Protein AF-A0A136L557-F1 (afdb_monomer)

Sequence (154 aa):
MPADDSVKQKNAKTNAVEPVSEVEEATEETRGLTAAKGRPTPSRRQLEEEQDAPQGNFLTRFIRGIVEYFQGVRSEVDKVVWPTRPETRRLSTVVIIVLIVAAIILGIISGVFAELFRLGLQNPLVLIVFMFLGAGVLYLIGRFVFGASQESRY

Solvent-accessible surface area (backbone atoms only — not comparable to full-atom values): 9933 Å² total; per-residue (Å²): 136,81,88,83,88,83,85,85,87,75,97,80,82,83,92,81,85,85,86,84,89,87,80,88,82,90,85,83,88,80,96,75,81,89,76,90,79,82,75,77,78,75,49,70,67,53,57,50,54,66,66,67,50,78,88,56,60,71,68,55,54,53,52,49,52,52,52,54,49,52,52,51,52,48,62,52,59,72,67,55,86,75,74,50,79,72,53,51,49,55,55,49,50,53,50,52,52,52,50,53,54,49,50,50,54,52,46,52,52,50,49,53,50,50,53,50,48,55,51,15,73,77,35,57,66,56,41,53,53,51,50,51,51,53,50,49,51,52,48,52,52,48,54,50,60,65,50,67,71,62,71,86,77,120

Radius of gyration: 49.58 Å; Cα contacts (8 Å, |Δi|>4): 12; chains: 1; bounding box: 70×61×141 Å

Mean predicted aligned error: 18.67 Å

Structure (mmCIF, N/CA/C/O backbone):
data_AF-A0A136L557-F1
#
_entry.id   AF-A0A136L557-F1
#
loop_
_atom_site.group_PDB
_atom_site.id
_atom_site.type_symbol
_atom_site.label_atom_id
_atom_site.label_alt_id
_atom_site.label_comp_id
_atom_site.label_asym_id
_atom_site.label_entity_id
_atom_site.label_seq_id
_atom_site.pdbx_PDB_ins_code
_atom_site.Cartn_x
_atom_site.Cartn_y
_atom_site.Cartn_z
_atom_site.occupancy
_atom_site.B_iso_or_equiv
_atom_site.auth_seq_id
_atom_site.auth_comp_id
_atom_site.auth_asym_id
_atom_site.auth_atom_id
_atom_site.pdbx_PDB_model_num
ATOM 1 N N . MET A 1 1 ? 0.235 45.785 111.446 1.00 36.28 1 MET A N 1
ATOM 2 C CA . MET A 1 1 ? 1.477 45.517 110.684 1.00 36.28 1 MET A CA 1
ATOM 3 C C . MET A 1 1 ? 1.209 44.387 109.688 1.00 36.28 1 MET A C 1
ATOM 5 O O . MET A 1 1 ? 0.159 43.767 109.826 1.00 36.28 1 MET A O 1
ATOM 9 N N . PRO A 1 2 ? 2.037 44.214 108.644 1.00 50.78 2 PRO A N 1
ATOM 10 C CA . PRO A 1 2 ? 1.688 43.422 107.460 1.00 50.78 2 PRO A CA 1
ATOM 11 C C . PRO A 1 2 ? 2.125 41.948 107.534 1.00 50.78 2 PRO A C 1
ATOM 13 O O . PRO A 1 2 ? 2.928 41.609 108.393 1.00 50.78 2 PRO A O 1
ATOM 16 N N . ALA A 1 3 ? 1.633 41.176 106.553 1.00 50.69 3 ALA A N 1
ATOM 17 C CA . ALA A 1 3 ? 2.216 39.983 105.914 1.00 50.69 3 ALA A CA 1
ATOM 18 C C . ALA A 1 3 ? 2.660 38.777 106.774 1.00 50.69 3 ALA A C 1
ATOM 20 O O . ALA A 1 3 ? 3.462 38.912 107.689 1.00 50.69 3 ALA A O 1
ATOM 21 N N . ASP A 1 4 ? 2.272 37.571 106.337 1.00 50.62 4 ASP A N 1
ATOM 22 C CA . ASP A 1 4 ? 3.249 36.729 105.627 1.00 50.62 4 ASP A CA 1
ATOM 23 C C . ASP A 1 4 ? 2.582 35.774 104.605 1.00 50.62 4 ASP A C 1
ATOM 25 O O . ASP A 1 4 ? 1.361 35.601 104.578 1.00 50.62 4 ASP A O 1
ATOM 29 N N . ASP A 1 5 ? 3.436 35.214 103.755 1.00 51.81 5 ASP A N 1
ATOM 30 C CA . ASP A 1 5 ? 3.297 34.125 102.782 1.00 51.81 5 ASP A CA 1
ATOM 31 C C . ASP A 1 5 ? 2.811 32.772 103.388 1.00 51.81 5 ASP A C 1
ATOM 33 O O . ASP A 1 5 ? 2.804 32.594 104.600 1.00 51.81 5 ASP A O 1
ATOM 37 N N . SER A 1 6 ? 2.456 31.697 102.657 1.00 45.31 6 SER A N 1
ATOM 38 C CA . SER A 1 6 ? 2.077 31.455 101.245 1.00 45.31 6 SER A CA 1
ATOM 39 C C . SER A 1 6 ? 1.654 29.958 101.077 1.00 45.31 6 SER A C 1
ATOM 41 O O . SER A 1 6 ? 1.273 29.302 102.040 1.00 45.31 6 SER A O 1
ATOM 43 N N . VAL A 1 7 ? 1.767 29.383 99.864 1.00 48.25 7 VAL A N 1
ATOM 44 C CA . VAL A 1 7 ? 1.904 27.927 99.584 1.00 48.25 7 VAL A CA 1
ATOM 45 C C . VAL A 1 7 ? 0.670 27.010 99.815 1.00 48.25 7 VAL A C 1
ATOM 47 O O . VAL A 1 7 ? 0.579 26.264 100.781 1.00 48.25 7 VAL A O 1
ATOM 50 N N . LYS A 1 8 ? -0.109 26.863 98.723 1.00 39.56 8 LYS A N 1
ATOM 51 C CA . LYS A 1 8 ? -0.304 25.584 97.974 1.00 39.56 8 LYS A CA 1
ATOM 52 C C . LYS A 1 8 ? -1.205 24.479 98.582 1.00 39.56 8 LYS A C 1
ATOM 54 O O . LYS A 1 8 ? -1.188 24.218 99.773 1.00 39.56 8 LYS A O 1
ATOM 59 N N . GLN A 1 9 ? -1.768 23.664 97.669 1.00 44.97 9 GLN A N 1
ATOM 60 C CA . GLN A 1 9 ? -2.474 22.368 97.863 1.00 44.97 9 GLN A CA 1
ATOM 61 C C . GLN A 1 9 ? -4.004 22.462 98.065 1.00 44.97 9 GLN A C 1
ATOM 63 O O . GLN A 1 9 ? -4.476 23.382 98.711 1.00 44.97 9 GLN A O 1
ATOM 68 N N . LYS A 1 10 ? -4.830 21.529 97.555 1.00 41.56 10 LYS A N 1
ATOM 69 C CA . LYS A 1 10 ? -4.607 20.415 96.594 1.00 41.56 10 LYS A CA 1
ATOM 70 C C . LYS A 1 10 ? -5.943 20.004 95.950 1.00 41.56 10 LYS A C 1
ATOM 72 O O . LYS A 1 10 ? -6.996 20.199 96.544 1.00 41.56 10 LYS A O 1
ATOM 77 N N . ASN A 1 11 ? -5.882 19.342 94.793 1.00 43.50 11 ASN A N 1
ATOM 78 C CA . ASN A 1 11 ? -7.053 18.747 94.142 1.00 43.50 11 ASN A CA 1
ATOM 79 C C . ASN A 1 11 ? -7.686 17.645 95.010 1.00 43.50 11 ASN A C 1
ATOM 81 O O . ASN A 1 11 ? -7.090 16.584 95.201 1.00 43.50 11 ASN A O 1
ATOM 85 N N . ALA A 1 12 ? -8.918 17.872 95.455 1.00 44.47 12 ALA A N 1
ATOM 86 C CA . ALA A 1 12 ? -9.860 16.868 95.937 1.00 44.47 12 ALA A CA 1
ATOM 87 C C . ALA A 1 12 ? -11.269 17.485 95.857 1.00 44.47 12 ALA A C 1
ATOM 89 O O . ALA A 1 12 ? -11.408 18.658 96.174 1.00 44.47 12 ALA A O 1
ATOM 90 N N . LYS A 1 13 ? -12.372 16.816 95.521 1.00 42.03 13 LYS A N 1
ATOM 91 C CA . LYS A 1 13 ? -12.734 15.464 95.044 1.00 42.03 13 LYS A CA 1
ATOM 92 C C . LYS A 1 13 ? -14.287 15.470 95.092 1.00 42.03 13 LYS A C 1
ATOM 94 O O . LYS A 1 13 ? -14.843 16.272 95.832 1.00 42.03 13 LYS A O 1
ATOM 99 N N . THR A 1 14 ? -14.969 14.531 94.430 1.00 42.03 14 THR A N 1
ATOM 100 C CA . THR A 1 14 ? -16.379 14.153 94.723 1.00 42.03 14 THR A CA 1
ATOM 101 C C . THR A 1 14 ? -17.507 15.012 94.113 1.00 42.03 14 THR A C 1
ATOM 103 O O . THR A 1 14 ? -18.001 15.958 94.709 1.00 42.03 14 THR A O 1
ATOM 106 N N . ASN A 1 15 ? -17.974 14.572 92.944 1.00 34.53 15 ASN A N 1
ATOM 107 C CA . ASN A 1 15 ? -19.368 14.246 92.588 1.00 34.53 15 ASN A CA 1
ATOM 108 C C . ASN A 1 15 ? -20.547 14.784 93.451 1.00 34.53 15 ASN A C 1
ATOM 110 O O . ASN A 1 15 ? -20.780 14.276 94.546 1.00 34.53 15 ASN A O 1
ATOM 114 N N . ALA A 1 16 ? -21.400 15.618 92.843 1.00 39.53 16 ALA A N 1
ATOM 115 C CA . ALA A 1 16 ? -22.881 15.620 92.896 1.00 39.53 16 ALA A CA 1
ATOM 116 C C . ALA A 1 16 ? -23.352 16.523 91.722 1.00 39.53 16 ALA A C 1
ATOM 118 O O . ALA A 1 16 ? -22.753 17.577 91.536 1.00 39.53 16 ALA A O 1
ATOM 119 N N . VAL A 1 17 ? -24.186 16.123 90.749 1.00 40.06 17 VAL A N 1
ATOM 120 C CA . VAL A 1 17 ? -25.569 15.585 90.768 1.00 40.06 17 VAL A CA 1
ATOM 121 C C . VAL A 1 17 ? -26.609 16.679 91.072 1.00 40.06 17 VAL A C 1
ATOM 123 O O . VAL A 1 17 ? -26.575 17.278 92.141 1.00 40.06 17 VAL A O 1
ATOM 126 N N . GLU A 1 18 ? -27.505 16.928 90.106 1.00 46.25 18 GLU A N 1
ATOM 127 C CA . GLU A 1 18 ? -28.624 17.896 90.147 1.00 46.25 18 GLU A CA 1
ATOM 128 C C . GLU A 1 18 ? -29.789 17.409 91.043 1.00 46.25 18 GLU A C 1
ATOM 130 O O . GLU A 1 18 ? -29.828 16.226 91.398 1.00 46.25 18 GLU A O 1
ATOM 135 N N . PRO A 1 19 ? -30.710 18.302 91.466 1.00 47.06 19 PRO A N 1
ATOM 136 C CA . PRO A 1 19 ? -31.926 18.653 90.687 1.00 47.06 19 PRO A CA 1
ATOM 137 C C . PRO A 1 19 ? -31.977 20.163 90.328 1.00 47.06 19 PRO A C 1
ATOM 139 O O . PRO A 1 19 ? -31.238 20.939 90.927 1.00 47.06 19 PRO A O 1
ATOM 142 N N . VAL A 1 20 ? -32.695 20.686 89.317 1.00 40.47 20 VAL A N 1
ATOM 143 C CA . VAL A 1 20 ? -34.031 20.418 88.709 1.00 40.47 20 VAL A CA 1
ATOM 144 C C . VAL A 1 20 ? -35.211 21.029 89.492 1.00 40.47 20 VAL A C 1
ATOM 146 O O . VAL A 1 20 ? -35.394 20.691 90.655 1.00 40.47 20 VAL A O 1
ATOM 149 N N . SER A 1 21 ? -35.988 21.874 88.779 1.00 38.50 21 SER A N 1
ATOM 150 C CA . SER A 1 21 ? -37.232 22.600 89.157 1.00 38.50 21 SER A CA 1
ATOM 151 C C . SER A 1 21 ? -37.158 23.455 90.447 1.00 38.50 21 SER A C 1
ATOM 153 O O . SER A 1 21 ? -36.162 23.421 91.158 1.00 38.50 21 SER A O 1
ATOM 155 N N . GLU A 1 22 ? -38.050 24.396 90.779 1.00 44.34 22 GLU A N 1
ATOM 156 C CA . GLU A 1 22 ? -39.378 24.863 90.312 1.00 44.34 22 GLU A CA 1
ATOM 157 C C . GLU A 1 22 ? -39.422 26.405 90.602 1.00 44.34 22 GLU A C 1
ATOM 159 O O . GLU A 1 22 ? -38.594 26.876 91.382 1.00 44.34 22 GLU A O 1
ATOM 164 N N . VAL A 1 23 ? -40.253 27.308 90.053 1.00 41.66 23 VAL A N 1
ATOM 165 C CA . VAL A 1 23 ? -41.548 27.268 89.332 1.00 41.66 23 VAL A CA 1
ATOM 166 C C . VAL A 1 23 ? -41.565 28.360 88.218 1.00 41.66 23 VAL A C 1
ATOM 168 O O . VAL A 1 23 ? -40.701 29.236 88.172 1.00 41.66 23 VAL A O 1
ATOM 171 N N . GLU A 1 24 ? -42.568 28.308 87.339 1.00 43.84 24 GLU A N 1
ATOM 172 C CA . GLU A 1 24 ? -43.242 29.404 86.596 1.00 43.84 24 GLU A CA 1
ATOM 173 C C . GLU A 1 24 ? -43.627 30.649 87.471 1.00 43.84 24 GLU A C 1
ATOM 175 O O . GLU A 1 24 ? -43.458 30.621 88.687 1.00 43.84 24 GLU A O 1
ATOM 180 N N . GLU A 1 25 ? -44.129 31.800 86.980 1.00 40.53 25 GLU A N 1
ATOM 181 C CA . GLU A 1 25 ? -44.772 32.142 85.690 1.00 40.53 25 GLU A CA 1
ATOM 182 C C . GLU A 1 25 ? -44.571 33.634 85.268 1.00 40.53 25 GLU A C 1
ATOM 184 O O . GLU A 1 25 ? -43.981 34.442 85.980 1.00 40.53 25 GLU A O 1
ATOM 189 N N . ALA A 1 26 ? -45.080 33.969 84.078 1.00 46.41 26 ALA A N 1
ATOM 190 C CA . ALA A 1 26 ? -45.054 35.208 83.287 1.00 46.41 26 ALA A CA 1
ATOM 191 C C . ALA A 1 26 ? -45.037 36.609 83.958 1.00 46.41 26 ALA A C 1
ATOM 193 O O . ALA A 1 26 ? -45.756 36.909 84.910 1.00 46.41 26 ALA A O 1
ATOM 194 N N . THR A 1 27 ? -44.381 37.560 83.273 1.00 35.19 27 THR A N 1
ATOM 195 C CA . THR A 1 27 ? -44.935 38.914 83.024 1.00 35.19 27 THR A CA 1
ATOM 196 C C . THR A 1 27 ? -44.352 39.525 81.733 1.00 35.19 27 THR A C 1
ATOM 198 O O . THR A 1 27 ? -43.415 38.975 81.153 1.00 35.19 27 THR A O 1
ATOM 201 N N . GLU A 1 28 ? -44.963 40.600 81.225 1.00 42.34 28 GLU A N 1
ATOM 202 C CA . GLU A 1 28 ? -44.900 41.002 79.808 1.00 42.34 28 GLU A CA 1
ATOM 203 C C . GLU A 1 28 ? -43.784 41.995 79.402 1.00 42.34 28 GLU A C 1
ATOM 205 O O . GLU A 1 28 ? -43.159 42.661 80.220 1.00 42.34 28 GLU A O 1
ATOM 210 N N . GLU A 1 29 ? -43.590 42.083 78.078 1.00 46.22 29 GLU A N 1
ATOM 211 C CA . GLU A 1 29 ? -42.982 43.158 77.274 1.00 46.22 29 GLU A CA 1
ATOM 212 C C . GLU A 1 29 ? -41.947 44.127 77.895 1.00 46.22 29 GLU A C 1
ATOM 214 O O . GLU A 1 29 ? -42.273 45.098 78.575 1.00 46.22 29 GLU A O 1
ATOM 219 N N . THR A 1 30 ? -40.720 44.099 77.355 1.00 41.50 30 THR A N 1
ATOM 220 C CA . THR A 1 30 ? -40.184 45.311 76.694 1.00 41.50 30 THR A CA 1
ATOM 221 C C . THR A 1 30 ? -39.130 44.988 75.631 1.00 41.50 30 THR A C 1
ATOM 223 O O . THR A 1 30 ? -38.460 43.957 75.665 1.00 41.50 30 THR A O 1
ATOM 226 N N . ARG A 1 31 ? -38.996 45.867 74.629 1.00 50.53 31 ARG A N 1
ATOM 227 C CA . ARG A 1 31 ? -38.136 45.658 73.451 1.00 50.53 31 ARG A CA 1
ATOM 228 C C . ARG A 1 31 ? -36.650 45.836 73.782 1.00 50.53 31 ARG A C 1
ATOM 230 O O . ARG A 1 31 ? -36.235 46.936 74.136 1.00 50.53 31 ARG A O 1
ATOM 237 N N . GLY A 1 32 ? -35.837 44.811 73.522 1.00 43.47 32 GLY A N 1
ATOM 238 C CA . GLY A 1 32 ? -34.376 44.891 73.596 1.00 43.47 32 GLY A CA 1
ATOM 239 C C . GLY A 1 32 ? -33.6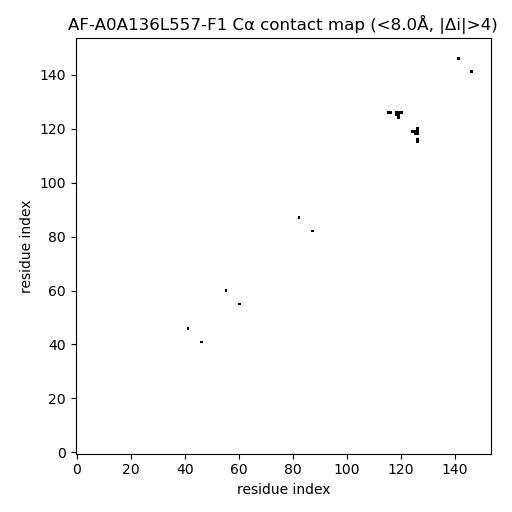84 44.078 72.501 1.00 43.47 32 GLY A C 1
ATOM 240 O O . GLY A 1 32 ? -33.721 42.858 72.535 1.00 43.47 32 GLY A O 1
ATOM 241 N N . LEU A 1 33 ? -33.014 44.773 71.572 1.00 52.59 33 LEU A N 1
ATOM 242 C CA . LEU A 1 33 ? -32.017 44.242 70.622 1.00 52.59 33 LEU A CA 1
ATOM 243 C C . LEU A 1 33 ? -32.496 43.110 69.683 1.00 52.59 33 LEU A C 1
ATOM 245 O O . LEU A 1 33 ? -32.436 41.923 69.992 1.00 52.59 33 LEU A O 1
ATOM 249 N N . THR A 1 34 ? -32.853 43.475 68.447 1.00 53.34 34 THR A N 1
ATOM 250 C CA . THR A 1 34 ? -33.091 42.521 67.349 1.00 53.34 34 THR A CA 1
ATOM 251 C C . THR A 1 34 ? -31.815 41.747 66.998 1.00 53.34 34 THR A C 1
ATOM 253 O O . THR A 1 34 ? -30.971 42.234 66.241 1.00 53.34 34 THR A O 1
ATOM 256 N N . ALA A 1 35 ? -31.670 40.528 67.521 1.00 54.69 35 ALA A N 1
ATOM 257 C CA . ALA A 1 35 ? -30.563 39.640 67.180 1.00 54.69 35 ALA A CA 1
ATOM 258 C C . ALA A 1 35 ? -30.605 39.275 65.684 1.00 54.69 35 ALA A C 1
ATOM 260 O O . ALA A 1 35 ? -31.511 38.581 65.221 1.00 54.69 35 ALA A O 1
ATOM 261 N N . ALA A 1 36 ? -29.620 39.744 64.913 1.00 59.16 36 ALA A N 1
ATOM 262 C CA . ALA A 1 36 ? -29.571 39.563 63.465 1.00 59.16 36 ALA A CA 1
ATOM 263 C C . ALA A 1 36 ? -29.388 38.080 63.078 1.00 59.16 36 ALA A C 1
ATOM 265 O O . ALA A 1 36 ? -28.270 37.563 63.021 1.00 59.16 36 ALA A O 1
ATOM 266 N N . LYS A 1 37 ? -30.498 37.385 62.796 1.00 49.34 37 LYS A N 1
ATOM 267 C CA . LYS A 1 37 ? -30.516 35.952 62.458 1.00 49.34 37 LYS A CA 1
ATOM 268 C C . LYS A 1 37 ? -31.239 35.662 61.139 1.00 49.34 37 LYS A C 1
ATOM 270 O O . LYS A 1 37 ? -32.161 34.861 61.073 1.00 49.34 37 LYS A O 1
ATOM 275 N N . GLY A 1 38 ? -30.760 36.299 60.074 1.00 53.06 38 GLY A N 1
ATOM 276 C CA . GLY A 1 38 ? -31.168 36.052 58.688 1.00 53.06 38 GLY A CA 1
ATOM 277 C C . GLY A 1 38 ? -30.034 35.483 57.834 1.00 53.06 38 GLY A C 1
ATOM 278 O O . GLY A 1 38 ? -29.790 35.991 56.746 1.00 53.06 38 GLY A O 1
ATOM 279 N N . ARG A 1 39 ? -29.293 34.476 58.323 1.00 66.94 39 ARG A N 1
ATOM 280 C CA . ARG A 1 39 ? -28.338 33.740 57.476 1.00 66.94 39 ARG A CA 1
ATOM 281 C C . ARG A 1 39 ? -29.139 32.678 56.718 1.00 66.94 39 ARG A C 1
ATOM 283 O O . ARG A 1 39 ? -29.687 31.808 57.395 1.00 66.94 39 ARG A O 1
ATOM 290 N N . PRO A 1 40 ? -29.246 32.729 55.377 1.00 60.59 40 PRO A N 1
ATOM 291 C CA . PRO A 1 40 ? -29.930 31.679 54.637 1.00 60.59 40 PRO A CA 1
ATOM 292 C C . PRO A 1 40 ? -29.247 30.347 54.934 1.00 60.59 40 PRO A C 1
ATOM 294 O O . PRO A 1 40 ? -28.018 30.268 54.878 1.00 60.59 40 PRO A O 1
ATOM 297 N N . THR A 1 41 ? -30.020 29.308 55.245 1.00 67.38 41 THR A N 1
ATOM 298 C CA . THR A 1 41 ? -29.505 27.939 55.165 1.00 67.38 41 THR A CA 1
ATOM 299 C C . THR A 1 41 ? -29.163 27.710 53.694 1.00 67.38 41 THR A C 1
ATOM 301 O O . THR A 1 41 ? -30.090 27.746 52.879 1.00 67.38 41 THR A O 1
ATOM 304 N N . PRO A 1 42 ? -27.880 27.557 53.314 1.00 64.88 42 PRO A N 1
ATOM 305 C CA . PRO A 1 42 ? -27.525 27.394 51.912 1.00 64.88 42 PRO A CA 1
ATOM 306 C C . PRO A 1 42 ? -28.217 26.137 51.393 1.00 64.88 42 PRO A C 1
ATOM 308 O O . PRO A 1 42 ? -28.242 25.106 52.075 1.00 64.88 42 PRO A O 1
ATOM 311 N N . SER A 1 43 ? -28.840 26.235 50.218 1.00 66.12 43 SER A N 1
ATOM 312 C CA . SER A 1 43 ? -29.550 25.096 49.645 1.00 66.12 43 SER A CA 1
ATOM 313 C C . SER A 1 43 ? -28.575 23.939 49.489 1.00 66.12 43 SER A C 1
ATOM 315 O O . SER A 1 43 ? -27.440 24.142 49.063 1.00 66.12 43 SER A O 1
ATOM 317 N N . ARG A 1 44 ? -29.012 22.711 49.776 1.00 69.56 44 ARG A N 1
ATOM 318 C CA . ARG A 1 44 ? -28.175 21.523 49.570 1.00 69.56 44 ARG A CA 1
ATOM 319 C C . ARG A 1 44 ? -27.613 21.468 48.143 1.00 69.56 44 ARG A C 1
ATOM 321 O O . ARG A 1 44 ? -26.441 21.163 47.972 1.00 69.56 44 ARG A O 1
ATOM 328 N N . ARG A 1 45 ? -28.415 21.887 47.157 1.00 68.69 45 ARG A N 1
ATOM 329 C CA . ARG A 1 45 ? -27.994 21.982 45.757 1.00 68.69 45 ARG A CA 1
ATOM 330 C C . ARG A 1 45 ? -26.927 23.064 45.527 1.00 68.69 45 ARG A C 1
ATOM 332 O O . ARG A 1 45 ? -26.011 22.831 44.761 1.00 68.69 45 ARG A O 1
ATOM 339 N N . GLN A 1 46 ? -26.989 24.191 46.243 1.00 65.19 46 GLN A N 1
ATOM 340 C CA . GLN A 1 46 ? -25.947 25.231 46.204 1.00 65.19 46 GLN A CA 1
ATOM 341 C C . GLN A 1 46 ? -24.656 24.762 46.882 1.00 65.19 46 GLN A C 1
ATOM 343 O O . GLN A 1 46 ? -23.581 25.020 46.365 1.00 65.19 46 GLN A O 1
ATOM 348 N N . LEU A 1 47 ? -24.745 24.027 47.997 1.00 62.31 47 LEU A N 1
ATOM 349 C CA . LEU A 1 47 ? -23.578 23.394 48.622 1.00 62.31 47 LEU A 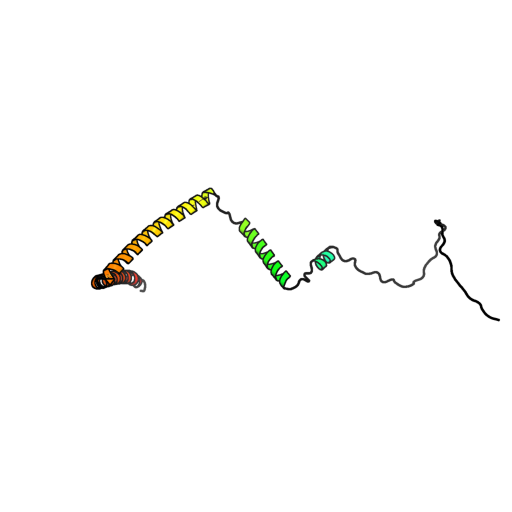CA 1
ATOM 350 C C . LEU A 1 47 ? -22.929 22.359 47.694 1.00 62.31 47 LEU A C 1
ATOM 352 O O . LEU A 1 47 ? -21.712 22.217 47.708 1.00 62.31 47 LEU A O 1
ATOM 356 N N . GLU A 1 48 ? -23.722 21.626 46.914 1.00 64.25 48 GLU A N 1
ATOM 357 C CA . GLU A 1 48 ? -23.243 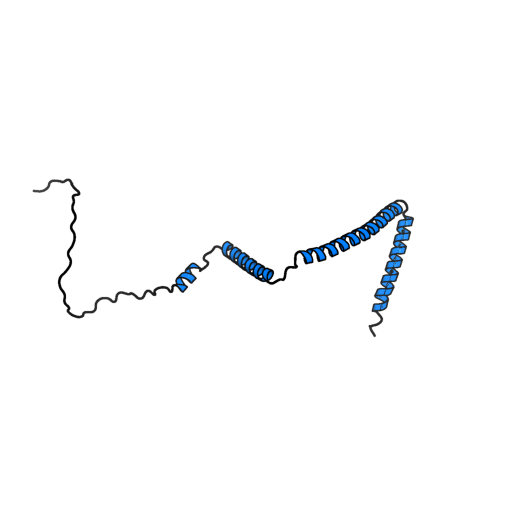20.670 45.909 1.00 64.25 48 GLU A CA 1
ATOM 358 C C . GLU A 1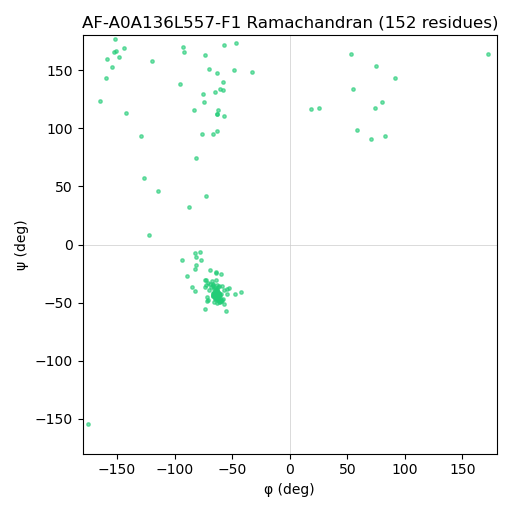 48 ? -22.614 21.418 44.704 1.00 64.25 48 GLU A C 1
ATOM 360 O O . GLU A 1 48 ? -21.464 21.154 44.363 1.00 64.25 48 GLU A O 1
ATOM 365 N N . GLU A 1 49 ? -23.273 22.448 44.158 1.00 63.03 49 GLU A N 1
ATOM 366 C CA . GLU A 1 49 ? -22.763 23.329 43.084 1.00 63.03 49 GLU A CA 1
ATOM 367 C C . GLU A 1 49 ? -21.481 24.106 43.472 1.00 63.03 49 GLU A C 1
ATOM 369 O O . GLU A 1 49 ? -20.602 24.311 42.635 1.00 63.03 49 GLU A O 1
ATOM 374 N N . GLU A 1 50 ? -21.344 24.524 44.734 1.00 58.22 50 GLU A N 1
ATOM 375 C CA . GLU A 1 50 ? -20.178 25.250 45.269 1.00 58.22 50 GLU A CA 1
ATOM 376 C C . GLU A 1 50 ? -19.014 24.305 45.642 1.00 58.22 50 GLU A C 1
ATOM 378 O O . GLU A 1 50 ? -17.865 24.743 45.714 1.00 58.22 50 GLU A O 1
ATOM 383 N N . GLN A 1 51 ? -19.278 22.999 45.798 1.00 56.34 51 GLN A N 1
ATOM 384 C CA . GLN A 1 51 ? -18.250 21.951 45.911 1.00 56.34 51 GLN A CA 1
ATOM 385 C C . GLN A 1 51 ? -17.768 21.449 44.539 1.00 56.34 51 GLN A C 1
ATOM 387 O O . GLN A 1 51 ? -16.572 21.208 44.377 1.00 56.34 51 GLN A O 1
ATOM 392 N N . ASP A 1 52 ? -18.655 21.352 43.542 1.00 56.88 52 ASP A N 1
ATOM 393 C CA . ASP A 1 52 ? -18.289 21.044 42.147 1.00 56.88 52 ASP A CA 1
ATOM 394 C C . ASP A 1 52 ? -17.698 22.256 41.390 1.00 56.88 52 ASP A C 1
ATOM 396 O O . ASP A 1 52 ? -17.194 22.112 40.271 1.00 56.88 52 ASP A O 1
ATOM 400 N N . ALA A 1 53 ? -17.702 23.453 41.992 1.00 61.72 53 ALA A N 1
ATOM 401 C CA . ALA A 1 53 ? -17.093 24.661 41.439 1.00 61.72 53 ALA A CA 1
ATOM 402 C C . ALA A 1 53 ? -15.589 24.437 41.146 1.00 61.72 53 ALA A C 1
ATOM 404 O O . ALA A 1 53 ? -14.783 24.324 42.076 1.00 61.72 53 ALA A O 1
ATOM 405 N N . PRO A 1 54 ? -15.147 24.396 39.869 1.00 60.12 54 PRO A N 1
ATOM 406 C CA . PRO A 1 54 ? -13.874 23.776 39.510 1.00 60.12 54 PRO A CA 1
ATOM 407 C C . PRO A 1 54 ? -12.668 24.702 39.742 1.00 60.12 54 PRO A C 1
ATOM 409 O O . PRO A 1 54 ? -12.023 25.177 38.798 1.00 60.12 54 PRO A O 1
ATOM 412 N N . GLN A 1 55 ? -12.292 24.889 41.010 1.00 61.78 55 GLN A N 1
ATOM 413 C CA . GLN A 1 55 ? -11.018 25.470 41.464 1.00 61.78 55 GLN A CA 1
ATOM 414 C C . GLN A 1 55 ? -9.831 24.504 41.253 1.00 61.78 55 GLN A C 1
ATOM 416 O O . GLN A 1 55 ? -8.951 24.351 42.093 1.00 61.78 55 GLN A O 1
ATOM 421 N N . GLY A 1 56 ? -9.811 23.828 40.103 1.00 62.06 56 GLY A N 1
ATOM 422 C CA . GLY A 1 56 ? -8.709 22.988 39.658 1.00 62.06 56 GLY A CA 1
ATOM 423 C C . GLY A 1 56 ? -7.765 23.746 38.725 1.00 62.06 56 GLY A C 1
ATOM 424 O O . GLY A 1 56 ? -8.217 24.472 37.833 1.00 62.06 56 GLY A O 1
ATOM 425 N N . ASN A 1 57 ? -6.458 23.539 38.917 1.00 81.81 57 ASN A N 1
ATOM 426 C CA . ASN A 1 57 ? -5.392 24.039 38.043 1.00 81.81 57 ASN A CA 1
ATOM 427 C C . ASN A 1 57 ? -5.700 23.741 36.565 1.00 81.81 57 ASN A C 1
ATOM 429 O O . ASN A 1 57 ? -6.279 22.703 36.257 1.00 81.81 57 ASN A O 1
ATOM 433 N N . PHE A 1 58 ? -5.233 24.585 35.636 1.00 78.62 58 PHE A N 1
ATOM 434 C CA . PHE A 1 58 ? -5.472 24.437 34.187 1.00 78.62 58 PHE A CA 1
ATOM 435 C C . PHE A 1 58 ? -5.332 22.994 33.665 1.00 78.62 58 PHE A C 1
ATOM 437 O O . PHE A 1 58 ? -6.173 22.537 32.893 1.00 78.62 58 PHE A O 1
ATOM 444 N N . LEU A 1 59 ? -4.324 22.252 34.137 1.00 84.00 59 LEU A N 1
ATOM 445 C CA . LEU A 1 59 ? -4.098 20.849 33.783 1.00 84.00 59 LEU A CA 1
ATOM 446 C C . LEU A 1 59 ? -5.294 19.927 34.098 1.00 84.00 59 LEU A C 1
ATOM 448 O O . LEU A 1 59 ? -5.616 19.070 33.281 1.00 84.00 59 LEU A O 1
ATOM 452 N N . THR A 1 60 ? -5.993 20.106 35.226 1.00 83.44 60 THR A N 1
ATOM 453 C CA . THR A 1 60 ? -7.173 19.283 35.547 1.00 83.44 60 THR A CA 1
ATOM 454 C C . THR A 1 60 ? -8.341 19.603 34.620 1.00 83.44 60 THR A C 1
ATOM 456 O O . THR A 1 60 ? -9.060 18.692 34.225 1.00 83.44 60 THR A O 1
ATOM 459 N N . ARG A 1 61 ? -8.491 20.866 34.193 1.00 82.44 61 ARG A N 1
ATOM 460 C CA . ARG A 1 61 ? -9.504 21.280 33.206 1.00 82.44 61 ARG A CA 1
ATOM 461 C C . ARG A 1 61 ? -9.236 20.659 31.830 1.00 82.44 61 ARG A C 1
ATOM 463 O O . ARG A 1 61 ? -10.168 20.146 31.216 1.00 82.44 61 ARG A O 1
ATOM 470 N N . PHE A 1 62 ? -7.974 20.621 31.389 1.00 88.69 62 PHE A N 1
ATOM 471 C CA . PHE A 1 62 ? -7.575 19.912 30.165 1.00 88.69 62 PHE A CA 1
ATOM 472 C C . PHE A 1 62 ? -7.817 18.398 30.260 1.00 88.69 62 PHE A C 1
ATOM 474 O O . PHE A 1 62 ? -8.415 17.822 29.354 1.00 88.69 62 PHE A O 1
ATOM 481 N N . ILE A 1 63 ? -7.422 17.754 31.365 1.00 90.25 63 ILE A N 1
ATOM 482 C CA . ILE A 1 63 ? -7.661 16.316 31.580 1.00 90.25 63 ILE A CA 1
ATOM 483 C C . ILE A 1 63 ? -9.167 16.009 31.597 1.00 90.25 63 ILE A C 1
ATOM 485 O O . ILE A 1 63 ? -9.588 15.044 30.963 1.00 90.25 63 ILE A O 1
ATOM 489 N N . ARG A 1 64 ? -9.989 16.845 32.248 1.00 88.19 64 ARG A N 1
ATOM 490 C CA . ARG A 1 64 ? -11.453 16.686 32.287 1.00 88.19 64 ARG A CA 1
ATOM 491 C C . ARG A 1 64 ? -12.054 16.705 30.880 1.00 88.19 64 ARG A C 1
ATOM 493 O O . ARG A 1 64 ? -12.771 15.775 30.534 1.00 88.19 64 ARG A O 1
ATOM 500 N N . GLY A 1 65 ? -11.674 17.678 30.046 1.00 88.06 65 GLY A N 1
ATOM 501 C CA . GLY A 1 65 ? -12.128 17.759 28.651 1.00 88.06 65 GLY A CA 1
ATOM 502 C C . GLY A 1 65 ? -11.680 16.574 27.782 1.00 88.06 65 GLY A C 1
ATOM 503 O O . GLY A 1 65 ? -12.441 16.109 26.937 1.00 88.06 65 GLY A O 1
ATOM 504 N N . ILE A 1 66 ? -10.480 16.030 28.018 1.00 92.94 66 ILE A N 1
ATOM 505 C CA . ILE A 1 66 ? -10.004 14.808 27.344 1.00 92.94 66 ILE A CA 1
ATOM 506 C C . ILE A 1 66 ? -10.837 13.587 27.771 1.00 92.94 66 ILE A C 1
ATOM 508 O O . ILE A 1 66 ? -11.215 12.778 26.925 1.00 92.94 66 ILE A O 1
ATOM 512 N N . VAL A 1 67 ? -11.162 13.456 29.061 1.00 93.25 67 VAL A N 1
ATOM 513 C CA . VAL A 1 67 ? -12.018 12.372 29.573 1.00 93.25 67 VAL A CA 1
ATOM 514 C C . VAL A 1 67 ? -13.447 12.488 29.031 1.00 93.25 67 VAL A C 1
ATOM 516 O O . VAL A 1 67 ? -13.992 11.487 28.570 1.00 93.25 67 VAL A O 1
ATOM 519 N N . GLU A 1 68 ? -14.029 13.689 29.009 1.00 91.19 68 GLU A N 1
ATOM 520 C CA . GLU A 1 68 ? -15.345 13.956 28.407 1.00 91.19 68 GLU A CA 1
ATOM 521 C C . GLU A 1 68 ? -15.362 13.600 26.908 1.00 91.19 68 GLU A C 1
ATOM 523 O O . GLU A 1 68 ? -16.281 12.923 26.444 1.00 91.19 68 GLU A O 1
ATOM 528 N N . TYR A 1 69 ? -14.307 13.951 26.161 1.00 91.56 69 TYR A N 1
ATOM 529 C CA . TYR A 1 69 ? -14.148 13.551 24.759 1.00 91.56 69 TYR A CA 1
ATOM 530 C C . TYR A 1 69 ? -14.088 12.026 24.585 1.00 91.56 69 TYR A C 1
ATOM 532 O O . TYR A 1 69 ? -14.814 11.478 23.756 1.00 91.56 69 TYR A O 1
ATOM 540 N N . PHE A 1 70 ? -13.276 11.311 25.375 1.00 95.25 70 PHE A N 1
ATOM 541 C CA . PHE A 1 70 ? -13.185 9.849 25.271 1.00 95.25 70 PHE A CA 1
ATOM 542 C C . PHE A 1 70 ? -14.472 9.129 25.702 1.00 95.25 70 PHE A C 1
ATOM 544 O O . PHE A 1 70 ? -14.794 8.093 25.121 1.00 95.25 70 PHE A O 1
ATOM 551 N N . GLN A 1 71 ? -15.239 9.675 26.652 1.00 93.50 71 GLN A N 1
ATOM 552 C CA . GLN A 1 71 ? -16.584 9.176 26.970 1.00 93.50 71 GLN A CA 1
ATOM 553 C C . GLN A 1 71 ? -17.541 9.364 25.784 1.00 93.50 71 GLN A C 1
ATOM 555 O O . GLN A 1 71 ? -18.221 8.412 25.397 1.00 93.50 71 GLN A O 1
ATOM 560 N N . GLY A 1 72 ? -17.525 10.542 25.149 1.00 91.00 72 GLY A N 1
ATOM 561 C CA . GLY A 1 72 ? -18.261 10.818 23.912 1.00 91.00 72 GLY A CA 1
ATOM 562 C C . GLY A 1 72 ? -17.922 9.821 22.800 1.00 91.00 72 GLY A C 1
ATOM 563 O O . GLY A 1 72 ? -18.798 9.091 22.336 1.00 91.00 72 GLY A O 1
ATOM 564 N N . VAL A 1 73 ? -16.637 9.709 22.443 1.00 93.88 73 VAL A N 1
ATOM 565 C CA . VAL A 1 73 ? -16.138 8.749 21.442 1.00 93.88 73 VAL A CA 1
ATOM 566 C C . VAL A 1 73 ? -16.547 7.317 21.781 1.00 93.88 73 VAL A C 1
ATOM 568 O O . VAL A 1 73 ? -16.989 6.595 20.890 1.00 93.88 73 VAL A O 1
ATOM 571 N N . ARG A 1 74 ? -16.457 6.894 23.050 1.00 92.56 74 ARG A N 1
ATOM 572 C CA . ARG A 1 74 ? -16.879 5.546 23.451 1.00 92.56 74 ARG A CA 1
ATOM 573 C C . ARG A 1 74 ? -18.372 5.326 23.201 1.00 92.56 74 ARG A C 1
ATOM 575 O O . ARG A 1 74 ? -18.726 4.318 22.599 1.00 92.56 74 ARG A O 1
ATOM 582 N N . SER A 1 75 ? -19.219 6.277 23.595 1.00 91.62 75 SER A N 1
ATOM 583 C CA . SER A 1 75 ? -20.670 6.198 23.380 1.00 91.62 75 SER A CA 1
ATOM 584 C C . SER A 1 75 ? -21.082 6.199 21.903 1.00 91.62 75 SER A C 1
ATOM 586 O O . SER A 1 75 ? -22.145 5.679 21.577 1.00 91.62 75 SER A O 1
ATOM 588 N N . GLU A 1 76 ? -20.251 6.731 21.000 1.00 92.50 76 GLU A N 1
ATOM 589 C CA . GLU A 1 76 ? -20.462 6.627 19.550 1.00 92.50 76 GLU A CA 1
ATOM 590 C C . GLU A 1 76 ? -19.952 5.284 18.997 1.00 92.50 76 GLU A C 1
ATOM 592 O O . GLU A 1 76 ? -20.621 4.633 18.197 1.00 92.50 76 GLU A O 1
ATOM 597 N N . VAL A 1 77 ? -18.801 4.812 19.487 1.00 91.50 77 VAL A N 1
ATOM 598 C CA . VAL A 1 77 ? -18.214 3.500 19.154 1.00 91.50 77 VAL A CA 1
ATOM 599 C C . VAL A 1 77 ? -19.085 2.323 19.618 1.00 91.50 77 VAL A C 1
ATOM 601 O O . VAL A 1 77 ? -19.020 1.252 19.016 1.00 91.50 77 VAL A O 1
ATOM 604 N N . ASP A 1 78 ? -19.925 2.519 20.635 1.00 89.31 78 ASP A N 1
ATOM 605 C CA . ASP A 1 78 ? -20.931 1.544 21.077 1.00 89.31 78 ASP A CA 1
ATOM 606 C C . ASP A 1 78 ? -22.224 1.554 20.234 1.00 89.31 78 ASP A C 1
ATOM 608 O O . ASP A 1 78 ? -23.026 0.627 20.344 1.00 89.31 78 ASP A O 1
ATOM 612 N N . LYS A 1 79 ? -22.424 2.550 19.354 1.00 91.12 79 LYS A N 1
ATOM 613 C CA . LYS A 1 79 ? -23.536 2.575 18.380 1.00 91.12 79 LYS A CA 1
ATOM 614 C C . LYS A 1 79 ? -23.179 1.909 17.052 1.00 91.12 79 LYS A C 1
ATOM 616 O O . LYS A 1 79 ? -24.080 1.454 16.348 1.00 91.12 79 LYS A O 1
ATOM 621 N N . VAL A 1 80 ? -21.899 1.876 16.669 1.00 92.19 80 VAL A N 1
ATOM 622 C CA . VAL A 1 80 ? -21.498 1.259 15.395 1.00 92.19 80 VAL A CA 1
ATOM 623 C C . VAL A 1 80 ? -21.535 -0.267 15.505 1.00 92.19 80 VAL A C 1
ATOM 625 O O . VAL A 1 80 ? -20.988 -0.866 16.431 1.00 92.19 80 VAL A O 1
ATOM 628 N N . VAL A 1 81 ? -22.200 -0.912 14.547 1.00 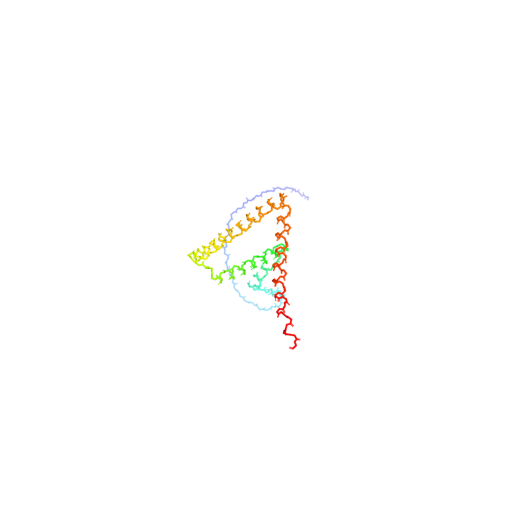87.00 81 VAL A N 1
ATOM 629 C CA . VAL A 1 81 ? -22.371 -2.369 14.532 1.00 87.00 81 VAL A CA 1
ATOM 630 C C . VAL A 1 81 ? -21.064 -3.024 14.086 1.00 87.00 81 VAL A C 1
ATOM 632 O O . VAL A 1 81 ? -20.787 -3.153 12.895 1.00 87.00 81 VAL A O 1
ATOM 635 N N . TRP A 1 82 ? -20.240 -3.425 15.053 1.00 86.25 82 TRP A N 1
ATOM 636 C CA . TRP A 1 82 ? -18.997 -4.143 14.781 1.00 86.25 82 TRP A CA 1
ATOM 637 C C . TRP A 1 82 ? -19.283 -5.525 14.160 1.00 86.25 82 TRP A C 1
ATOM 639 O O . TRP A 1 82 ? -20.103 -6.273 14.703 1.00 86.25 82 TRP A O 1
ATOM 649 N N . PRO A 1 83 ? -18.615 -5.894 13.047 1.00 84.69 83 PRO A N 1
ATOM 650 C CA . PRO A 1 83 ? -18.898 -7.128 12.321 1.00 84.69 83 PRO A CA 1
ATOM 651 C C . PRO A 1 83 ? -18.611 -8.371 13.164 1.00 84.69 83 PRO A C 1
ATOM 653 O O . PRO A 1 83 ? -17.702 -8.413 14.002 1.00 84.69 83 PRO A O 1
ATOM 656 N N . THR A 1 84 ? -19.391 -9.422 12.926 1.00 90.19 84 THR A N 1
ATOM 657 C CA . THR A 1 84 ? -19.318 -10.639 13.741 1.00 90.19 84 THR A CA 1
ATOM 658 C C . THR A 1 84 ? -18.012 -11.408 13.494 1.00 90.19 84 THR A C 1
ATOM 660 O O . THR A 1 84 ? -17.452 -11.398 12.400 1.00 90.19 84 THR A O 1
ATOM 663 N N . ARG A 1 85 ? -17.511 -12.157 14.491 1.00 88.44 85 ARG A N 1
ATOM 664 C CA . ARG A 1 85 ? -16.269 -12.958 14.352 1.00 88.44 85 ARG A CA 1
ATOM 665 C C . ARG A 1 85 ? -16.178 -13.825 13.070 1.00 88.44 85 ARG A C 1
ATOM 667 O O . ARG A 1 85 ? -15.088 -13.858 12.494 1.00 88.44 85 ARG A O 1
ATOM 674 N N . PRO A 1 86 ? -17.229 -14.538 12.603 1.00 89.06 86 PRO A N 1
ATOM 675 C CA . PRO A 1 86 ? -17.163 -15.275 11.334 1.00 89.06 86 PRO A CA 1
ATOM 676 C C . PRO A 1 86 ? -17.182 -14.368 10.093 1.00 89.06 86 PRO A C 1
ATOM 678 O O . PRO A 1 86 ? -16.584 -14.716 9.079 1.00 89.06 86 PRO A O 1
ATOM 681 N N . GLU A 1 87 ? -17.832 -13.212 10.159 1.00 87.06 87 GLU A N 1
ATOM 682 C CA . GLU A 1 87 ? -17.928 -12.233 9.074 1.00 87.06 87 GLU A CA 1
ATOM 683 C C . GLU A 1 87 ? -16.602 -11.504 8.850 1.00 87.06 87 GLU A C 1
ATOM 685 O O . GLU A 1 87 ? -16.080 -11.528 7.737 1.00 87.06 87 GLU A O 1
ATOM 690 N N . THR A 1 88 ? -15.975 -10.998 9.916 1.00 90.12 88 THR A N 1
ATOM 691 C CA . THR A 1 88 ? -14.626 -10.409 9.866 1.00 90.12 88 THR A CA 1
ATOM 692 C C . THR A 1 88 ? -13.611 -11.382 9.267 1.00 90.12 88 THR A C 1
ATOM 694 O O . THR A 1 88 ? -12.767 -10.972 8.476 1.00 90.12 88 THR A O 1
ATOM 697 N N . ARG A 1 89 ? -13.722 -12.685 9.580 1.00 92.25 89 ARG A N 1
ATOM 698 C CA . ARG A 1 89 ? -12.891 -13.741 8.973 1.00 92.25 89 ARG A CA 1
ATOM 699 C C . ARG A 1 89 ? -13.168 -13.931 7.481 1.00 92.25 89 ARG A C 1
ATOM 701 O O . ARG A 1 89 ? -12.220 -14.033 6.716 1.00 92.25 89 ARG A O 1
ATOM 708 N N . ARG A 1 90 ? -14.434 -13.959 7.047 1.00 91.31 90 ARG A N 1
ATOM 709 C CA . ARG A 1 90 ? -14.788 -14.059 5.614 1.00 91.31 90 ARG A CA 1
ATOM 710 C C . ARG A 1 90 ? -14.219 -12.879 4.824 1.00 91.31 90 ARG A C 1
ATOM 712 O O . ARG A 1 90 ? -13.569 -13.087 3.804 1.00 91.31 90 ARG A O 1
ATOM 719 N N . LEU A 1 91 ? -14.420 -11.660 5.326 1.00 91.19 91 LEU A N 1
ATOM 720 C CA . LEU A 1 91 ? -13.930 -10.432 4.700 1.00 91.19 91 LEU A CA 1
ATOM 721 C C . LEU A 1 91 ? -12.394 -10.390 4.666 1.00 91.19 91 LEU A C 1
ATOM 723 O O . LEU A 1 91 ? -11.818 -10.128 3.610 1.00 91.19 91 LEU A O 1
ATOM 727 N N . SER A 1 92 ? -11.715 -10.721 5.772 1.00 94.25 92 SER A N 1
ATOM 728 C CA . SER A 1 92 ? -10.249 -10.739 5.797 1.00 94.25 92 SER A CA 1
ATOM 729 C C . SER A 1 92 ? -9.654 -11.835 4.909 1.00 94.25 92 SER A C 1
ATOM 731 O O . SER A 1 92 ? -8.641 -11.583 4.264 1.00 94.25 92 SER A O 1
ATOM 733 N N . THR A 1 93 ? -10.287 -13.008 4.785 1.00 96.69 93 THR A N 1
ATOM 734 C CA . THR A 1 93 ? -9.865 -14.048 3.831 1.00 96.69 9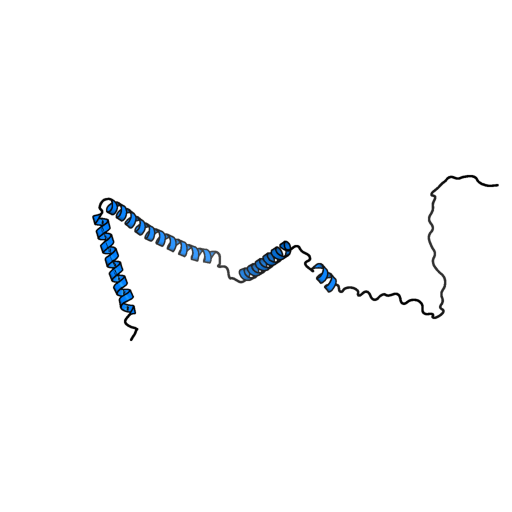3 THR A CA 1
ATOM 735 C C . THR A 1 93 ? -9.915 -13.547 2.386 1.00 96.69 93 THR A C 1
ATOM 737 O O . THR A 1 93 ? -8.953 -13.763 1.653 1.00 96.69 93 THR A O 1
ATOM 740 N N . VAL A 1 94 ? -10.972 -12.833 1.976 1.00 96.56 94 VAL A N 1
ATOM 741 C CA . VAL A 1 94 ? -11.045 -12.243 0.624 1.00 96.56 94 VAL A CA 1
ATOM 742 C C . VAL A 1 94 ? -9.927 -11.219 0.412 1.00 96.56 94 VAL A C 1
ATOM 744 O O . VAL A 1 94 ? -9.231 -11.284 -0.599 1.00 96.56 94 VAL A O 1
ATOM 747 N N . VAL A 1 95 ? -9.689 -10.326 1.380 1.00 97.12 95 VAL A N 1
ATOM 748 C CA . VAL A 1 95 ? -8.598 -9.337 1.299 1.00 97.12 95 VAL A CA 1
ATOM 749 C C . VAL A 1 95 ? -7.226 -10.017 1.218 1.00 97.12 95 VAL A C 1
ATOM 751 O O . VAL A 1 95 ? -6.411 -9.626 0.389 1.00 97.12 95 VAL A O 1
ATOM 754 N N . ILE A 1 96 ? -6.973 -11.069 2.004 1.00 98.38 96 ILE A N 1
ATOM 755 C CA . ILE A 1 96 ? -5.719 -11.841 1.957 1.00 98.38 96 ILE A CA 1
ATOM 756 C C . ILE A 1 96 ? -5.515 -12.481 0.575 1.00 98.38 96 ILE A C 1
ATOM 758 O O . ILE A 1 96 ? -4.415 -12.403 0.034 1.00 98.38 96 ILE A O 1
ATOM 762 N N . ILE A 1 97 ? -6.560 -13.056 -0.031 1.00 98.12 97 ILE A N 1
ATOM 763 C CA . ILE A 1 97 ? -6.484 -13.624 -1.387 1.00 98.12 97 ILE A CA 1
ATOM 764 C C . ILE A 1 97 ? -6.149 -12.532 -2.414 1.00 98.12 97 ILE A C 1
ATOM 766 O O . ILE A 1 97 ? -5.242 -12.718 -3.224 1.00 98.12 97 ILE A O 1
ATOM 770 N N . VAL A 1 98 ? -6.822 -11.377 -2.357 1.00 98.12 98 VAL A N 1
ATOM 771 C CA . VAL A 1 98 ? -6.552 -10.242 -3.259 1.00 98.12 98 VAL A CA 1
ATOM 772 C C . VAL A 1 98 ? -5.126 -9.711 -3.082 1.00 98.12 98 VAL A C 1
ATOM 774 O O . VAL A 1 98 ? -4.455 -9.451 -4.077 1.00 98.12 98 VAL A O 1
ATOM 777 N N . LEU A 1 99 ? -4.625 -9.613 -1.846 1.00 98.25 99 LEU A N 1
ATOM 778 C CA . LEU A 1 99 ? -3.245 -9.203 -1.560 1.00 98.25 99 LEU A CA 1
ATOM 779 C C . LEU A 1 99 ? -2.214 -10.208 -2.093 1.00 98.25 99 LEU A C 1
ATOM 781 O O . LEU A 1 99 ? -1.205 -9.787 -2.650 1.00 98.25 99 LEU A O 1
ATOM 785 N N . ILE A 1 100 ? -2.467 -11.517 -1.980 1.00 98.56 100 ILE A N 1
ATOM 786 C CA . ILE A 1 100 ? -1.593 -12.560 -2.543 1.00 98.56 100 ILE A CA 1
ATOM 787 C C . ILE A 1 100 ? -1.574 -12.475 -4.075 1.00 98.56 100 ILE A C 1
ATOM 789 O O . ILE A 1 100 ? -0.499 -12.476 -4.671 1.00 98.56 100 ILE A O 1
ATOM 793 N N . VAL A 1 101 ? -2.737 -12.343 -4.722 1.00 98.44 101 VAL A N 1
ATOM 794 C CA . VAL A 1 101 ? -2.831 -12.194 -6.185 1.00 98.44 101 VAL A CA 1
ATOM 795 C C . VAL A 1 101 ? -2.126 -10.917 -6.654 1.00 98.44 101 VAL A C 1
ATOM 797 O O . VAL A 1 101 ? -1.336 -10.968 -7.596 1.00 98.44 101 VAL A O 1
ATOM 800 N N . ALA A 1 102 ? -2.336 -9.790 -5.968 1.00 98.12 102 ALA A N 1
ATOM 801 C CA . ALA A 1 102 ? -1.650 -8.535 -6.262 1.00 98.12 102 ALA A CA 1
ATOM 802 C C . ALA A 1 102 ? -0.127 -8.655 -6.085 1.00 98.12 102 ALA A C 1
ATOM 804 O O . ALA A 1 102 ? 0.617 -8.218 -6.959 1.00 98.12 102 ALA A O 1
ATOM 805 N N . ALA A 1 103 ? 0.346 -9.293 -5.009 1.00 98.38 103 ALA A N 1
ATOM 806 C CA . ALA A 1 103 ? 1.770 -9.515 -4.762 1.00 98.38 103 ALA A CA 1
ATOM 807 C C . ALA A 1 103 ? 2.417 -10.434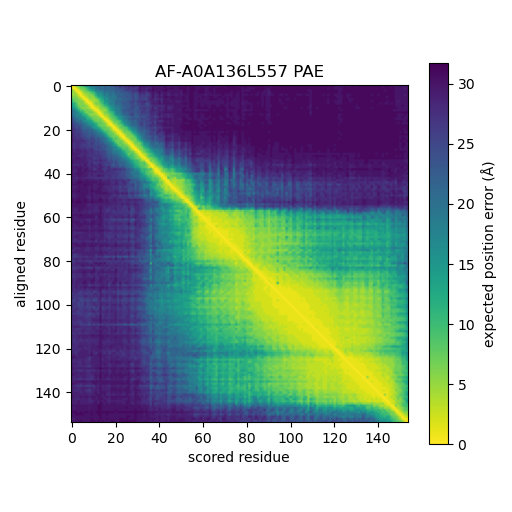 -5.812 1.00 98.38 103 ALA A C 1
ATOM 809 O O . ALA A 1 103 ? 3.540 -10.170 -6.235 1.00 98.38 103 ALA A O 1
ATOM 810 N N . ILE A 1 104 ? 1.711 -11.470 -6.282 1.00 98.44 104 ILE A N 1
ATOM 811 C CA . ILE A 1 104 ? 2.179 -12.343 -7.371 1.00 98.44 104 ILE A CA 1
ATOM 812 C C . ILE A 1 104 ? 2.277 -11.558 -8.685 1.00 98.44 104 ILE A C 1
ATOM 814 O O . ILE A 1 104 ? 3.322 -11.590 -9.329 1.00 98.44 104 ILE A O 1
ATOM 818 N N . ILE A 1 105 ? 1.233 -10.815 -9.069 1.00 98.12 105 ILE A N 1
ATOM 819 C CA . ILE A 1 105 ? 1.228 -10.013 -10.304 1.00 98.12 105 ILE A CA 1
ATOM 820 C C . ILE A 1 105 ? 2.340 -8.955 -10.264 1.00 98.12 105 ILE A C 1
ATOM 822 O O . ILE A 1 105 ? 3.143 -8.864 -11.192 1.00 98.12 105 ILE A O 1
ATOM 826 N N . LEU A 1 106 ? 2.430 -8.190 -9.173 1.00 97.62 106 LEU A N 1
ATOM 827 C CA . LEU A 1 106 ? 3.429 -7.136 -9.009 1.00 97.62 106 LEU A CA 1
ATOM 828 C C . LEU A 1 106 ? 4.852 -7.709 -8.913 1.00 97.62 106 LEU A C 1
ATOM 830 O O . LEU A 1 106 ? 5.785 -7.108 -9.443 1.00 97.62 106 LEU A O 1
ATOM 834 N N . GLY A 1 107 ? 5.018 -8.889 -8.308 1.00 97.75 107 GLY A N 1
ATOM 835 C CA . GLY A 1 107 ? 6.279 -9.627 -8.251 1.00 97.75 107 GLY A CA 1
ATOM 836 C C . GLY A 1 107 ? 6.737 -10.133 -9.621 1.00 97.75 107 GLY A C 1
ATOM 837 O O . GLY A 1 107 ? 7.896 -9.935 -9.976 1.00 97.75 107 GLY A O 1
ATOM 838 N N . ILE A 1 108 ? 5.832 -10.700 -10.430 1.00 98.19 108 ILE A N 1
ATOM 839 C CA . ILE A 1 108 ? 6.121 -11.114 -11.816 1.00 98.19 108 ILE A CA 1
ATOM 840 C C . ILE A 1 108 ? 6.535 -9.901 -12.653 1.00 98.19 108 ILE A C 1
ATOM 842 O O . ILE A 1 108 ? 7.578 -9.936 -13.301 1.00 98.19 108 ILE A O 1
ATOM 846 N N . ILE A 1 109 ? 5.763 -8.811 -12.598 1.00 97.06 109 ILE A N 1
ATOM 847 C CA . ILE A 1 109 ? 6.078 -7.562 -13.307 1.00 97.06 109 ILE A CA 1
ATOM 848 C C . ILE A 1 109 ? 7.451 -7.028 -12.869 1.00 97.06 109 ILE A C 1
ATOM 850 O O . ILE A 1 109 ? 8.288 -6.724 -13.717 1.00 97.06 109 ILE A O 1
ATOM 854 N N . SER A 1 110 ? 7.721 -6.978 -11.562 1.00 96.25 110 SER A N 1
ATOM 855 C CA . SER A 1 110 ? 9.006 -6.508 -11.022 1.00 96.25 110 SER A CA 1
ATOM 856 C C . SER A 1 110 ? 10.182 -7.393 -11.447 1.00 96.25 110 SER A C 1
ATOM 858 O O . SER A 1 110 ? 11.241 -6.869 -11.779 1.00 96.25 110 SER A O 1
ATOM 860 N N . GLY A 1 111 ? 10.001 -8.717 -11.489 1.00 96.75 111 GLY A N 1
ATOM 861 C CA . GLY A 1 111 ? 11.014 -9.663 -11.963 1.00 96.75 111 GLY A CA 1
ATOM 862 C C . GLY A 1 111 ? 11.306 -9.523 -13.460 1.00 96.75 111 GLY A C 1
ATOM 863 O O . GLY A 1 111 ? 12.469 -9.496 -13.857 1.00 96.75 111 GLY A O 1
ATOM 864 N N . VAL A 1 112 ? 10.267 -9.344 -14.285 1.00 95.94 112 VAL A N 1
ATOM 865 C CA . VAL A 1 112 ? 10.417 -9.058 -15.722 1.00 95.94 112 VAL A CA 1
ATOM 866 C C . VAL A 1 112 ? 11.160 -7.739 -15.939 1.00 95.94 112 VAL A C 1
ATOM 868 O O . VAL A 1 112 ? 12.082 -7.697 -16.751 1.00 95.94 112 VAL A O 1
ATOM 871 N N . PHE A 1 113 ? 10.836 -6.683 -15.184 1.00 94.19 113 PHE A N 1
ATOM 872 C CA . PHE A 1 113 ? 11.601 -5.434 -15.229 1.00 94.19 113 PHE A CA 1
ATOM 873 C C . PHE A 1 113 ? 13.050 -5.613 -14.752 1.00 94.19 113 PHE A C 1
ATOM 875 O O . PHE A 1 113 ? 13.949 -5.055 -15.373 1.00 94.19 113 PHE A O 1
ATOM 882 N N . ALA A 1 114 ? 13.310 -6.399 -13.704 1.00 95.44 114 ALA A N 1
ATOM 883 C CA . ALA A 1 114 ? 14.664 -6.634 -13.201 1.00 95.44 114 ALA A CA 1
ATOM 884 C C . ALA A 1 114 ? 15.564 -7.337 -14.234 1.00 95.44 114 ALA A C 1
ATOM 886 O O . ALA A 1 114 ? 16.679 -6.876 -14.486 1.00 95.44 114 ALA A O 1
ATOM 887 N N . GLU A 1 115 ? 15.080 -8.397 -14.888 1.00 94.38 115 GLU A N 1
ATOM 888 C CA . GLU A 1 115 ? 15.834 -9.074 -15.954 1.00 94.38 115 GLU A CA 1
ATOM 889 C C . GLU A 1 115 ? 15.924 -8.225 -17.235 1.00 94.38 115 GLU A C 1
ATOM 891 O O . GLU A 1 115 ? 16.966 -8.205 -17.891 1.00 94.38 115 GLU A O 1
ATOM 896 N N . LEU A 1 116 ? 14.900 -7.426 -17.557 1.00 93.75 116 LEU A N 1
ATOM 897 C CA . LEU A 1 116 ? 14.973 -6.438 -18.639 1.00 93.75 116 LEU A CA 1
ATOM 898 C C . LEU A 1 116 ? 16.050 -5.373 -18.373 1.00 93.75 116 LEU A C 1
ATOM 900 O O . LEU A 1 116 ? 16.817 -5.049 -19.279 1.00 93.75 116 LEU A O 1
ATOM 904 N N . PHE A 1 117 ? 16.156 -4.858 -17.144 1.00 93.25 117 PHE A N 1
ATOM 905 C CA . PHE A 1 117 ? 17.234 -3.946 -16.756 1.00 93.25 117 PHE A CA 1
ATOM 906 C C . PHE A 1 117 ? 18.596 -4.642 -16.792 1.00 93.25 117 PHE A C 1
ATOM 908 O O . PHE A 1 117 ? 19.544 -4.061 -17.310 1.00 93.25 117 PHE A O 1
ATOM 915 N N . ARG A 1 118 ? 18.708 -5.893 -16.330 1.00 94.31 118 ARG A N 1
ATOM 916 C CA . ARG A 1 118 ? 19.949 -6.679 -16.421 1.00 94.31 118 ARG A CA 1
ATOM 917 C C . ARG A 1 118 ? 20.436 -6.806 -17.869 1.00 94.31 118 ARG A C 1
ATOM 919 O O . ARG A 1 118 ? 21.585 -6.483 -18.166 1.00 94.31 118 ARG A O 1
ATOM 926 N N . LEU A 1 119 ? 19.552 -7.232 -18.771 1.00 93.69 119 LEU A N 1
ATOM 927 C CA . LEU A 1 119 ? 19.855 -7.407 -20.192 1.00 93.69 119 LEU A CA 1
ATOM 928 C C . LEU A 1 119 ? 20.092 -6.069 -20.906 1.00 93.69 119 LEU A C 1
ATOM 930 O O . LEU A 1 119 ? 20.969 -5.993 -21.765 1.00 93.69 119 LEU A O 1
ATOM 934 N N . GLY A 1 120 ? 19.355 -5.018 -20.536 1.00 92.19 120 GLY A N 1
ATOM 935 C CA . GLY A 1 120 ? 19.473 -3.667 -21.091 1.00 92.19 120 GLY A CA 1
ATOM 936 C C . GLY A 1 120 ? 20.710 -2.893 -20.628 1.00 92.19 120 GLY A C 1
ATOM 937 O O . GLY A 1 120 ? 21.254 -2.110 -21.400 1.00 92.19 120 GLY A O 1
ATOM 938 N N . LEU A 1 121 ? 21.199 -3.139 -19.408 1.00 92.44 121 LEU A N 1
ATOM 939 C CA . LEU A 1 121 ? 22.475 -2.604 -18.916 1.00 92.44 121 LEU A CA 1
ATOM 940 C C . LEU A 1 121 ? 23.671 -3.298 -19.582 1.00 92.44 121 LEU A C 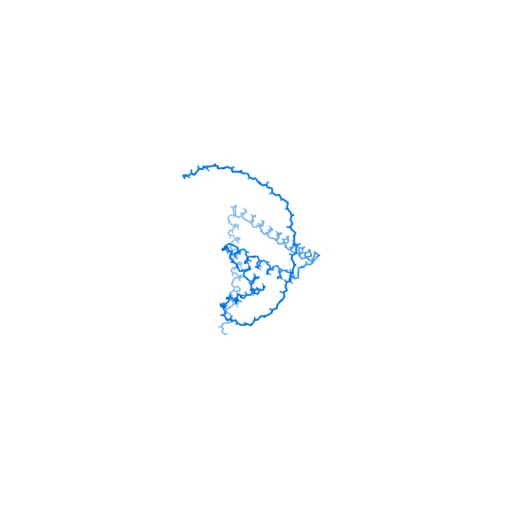1
ATOM 942 O O . LEU A 1 121 ? 24.676 -2.647 -19.854 1.00 92.44 121 LEU A O 1
ATOM 946 N N . GLN A 1 122 ? 23.558 -4.596 -19.887 1.00 95.00 122 GLN A N 1
ATOM 947 C CA . GLN A 1 122 ? 24.566 -5.315 -20.672 1.00 95.00 122 GLN A CA 1
ATOM 948 C C . GLN A 1 122 ? 24.517 -4.942 -22.167 1.00 95.00 122 GLN A C 1
ATOM 950 O O . GLN A 1 122 ? 25.558 -4.856 -22.812 1.00 95.00 122 GLN A O 1
ATOM 955 N N . ASN A 1 123 ? 23.321 -4.720 -22.723 1.00 93.81 123 ASN A N 1
ATOM 956 C CA . ASN A 1 123 ? 23.096 -4.411 -24.135 1.00 93.81 123 ASN A CA 1
ATOM 957 C C . ASN A 1 123 ? 22.215 -3.152 -24.272 1.00 93.81 123 ASN A C 1
ATOM 959 O O . ASN A 1 123 ? 20.987 -3.279 -24.324 1.00 93.81 123 ASN A O 1
ATOM 963 N N . PRO A 1 124 ? 22.792 -1.939 -24.398 1.00 92.00 124 PRO A N 1
ATOM 964 C CA . PRO A 1 124 ? 22.025 -0.687 -24.373 1.00 92.00 124 PRO A CA 1
ATOM 965 C C . PRO A 1 124 ? 20.966 -0.586 -25.482 1.00 92.00 124 PRO A C 1
ATOM 967 O O . PRO A 1 124 ? 19.946 0.075 -25.300 1.00 92.00 124 PRO A O 1
ATOM 970 N N . LEU A 1 125 ? 21.149 -1.294 -26.604 1.00 93.50 125 LEU A N 1
ATOM 971 C CA . LEU A 1 125 ? 20.151 -1.393 -27.675 1.00 93.50 125 LEU A CA 1
ATOM 972 C C . LEU A 1 125 ? 18.813 -1.986 -27.197 1.00 93.50 125 LEU A C 1
ATOM 974 O O . LEU A 1 125 ? 17.764 -1.535 -27.647 1.00 93.50 125 LEU A O 1
ATOM 978 N N . VAL A 1 126 ? 18.827 -2.951 -26.268 1.00 92.81 126 VAL A N 1
ATOM 979 C CA . VAL A 1 126 ? 17.603 -3.570 -25.722 1.00 92.81 126 VAL A CA 1
ATOM 980 C C . VAL A 1 126 ? 16.805 -2.546 -24.913 1.00 92.81 126 VAL A C 1
ATOM 982 O O . VAL A 1 126 ? 15.593 -2.431 -25.088 1.00 92.81 126 VAL A O 1
ATOM 985 N N . LEU A 1 127 ? 17.496 -1.752 -24.086 1.00 91.75 127 LEU A N 1
ATOM 986 C CA . LEU A 1 127 ? 16.897 -0.663 -23.312 1.00 91.75 127 LEU A CA 1
ATOM 987 C C . LEU A 1 127 ? 16.308 0.402 -24.248 1.00 91.75 127 LEU A C 1
ATOM 989 O O . LEU A 1 127 ? 15.150 0.779 -24.094 1.00 91.75 127 LEU A O 1
ATOM 993 N N . ILE A 1 128 ? 17.069 0.834 -25.260 1.00 93.69 128 ILE A N 1
ATOM 994 C CA . ILE A 1 128 ? 16.642 1.846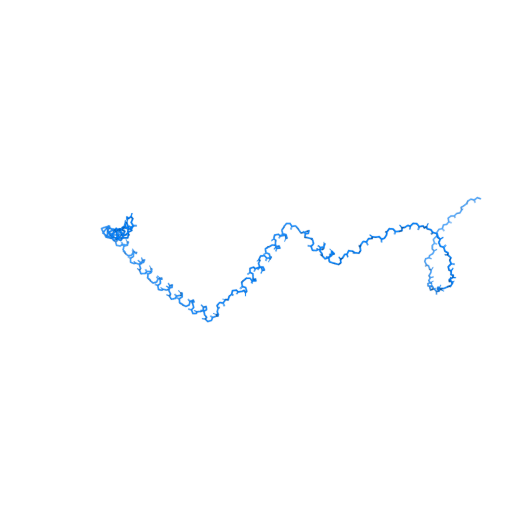 -26.238 1.00 93.69 128 ILE A CA 1
ATOM 995 C C . ILE A 1 128 ? 15.389 1.391 -27.006 1.00 93.69 128 ILE A C 1
ATOM 997 O O . ILE A 1 128 ? 14.415 2.141 -27.077 1.00 93.69 128 ILE A O 1
ATOM 1001 N N . VAL A 1 129 ? 15.373 0.163 -27.539 1.00 94.38 129 VAL A N 1
ATOM 1002 C CA . VAL A 1 129 ? 14.215 -0.380 -28.275 1.00 94.38 129 VAL A CA 1
ATOM 1003 C C . VAL A 1 129 ? 12.990 -0.505 -27.367 1.00 94.38 129 VAL A C 1
ATOM 1005 O O . VAL A 1 129 ? 11.900 -0.088 -27.762 1.00 94.38 129 VAL A O 1
ATOM 1008 N N . PHE A 1 130 ? 13.153 -1.005 -26.138 1.00 93.75 130 PHE A N 1
ATOM 1009 C CA . PHE A 1 130 ? 12.057 -1.080 -25.170 1.00 93.75 130 PHE A CA 1
ATOM 1010 C C . PHE A 1 130 ? 11.515 0.309 -24.799 1.00 93.75 130 PHE A C 1
ATOM 1012 O O . PHE A 1 130 ? 10.301 0.501 -24.749 1.00 93.75 130 PHE A O 1
ATOM 1019 N N . MET A 1 131 ? 12.394 1.295 -24.592 1.00 93.19 131 MET A N 1
ATOM 1020 C CA . MET A 1 131 ? 12.006 2.667 -24.263 1.00 93.19 131 MET A CA 1
ATOM 1021 C C . MET A 1 131 ? 11.208 3.317 -25.400 1.00 93.19 131 MET A C 1
ATOM 1023 O O . MET A 1 131 ? 10.163 3.910 -25.139 1.00 93.19 131 MET A O 1
ATOM 1027 N N . PHE A 1 132 ? 11.645 3.170 -26.657 1.00 95.75 132 PHE A N 1
ATOM 1028 C CA . PHE A 1 132 ? 10.893 3.675 -27.811 1.00 95.75 132 PHE A CA 1
ATOM 1029 C C . PHE A 1 132 ? 9.550 2.957 -27.998 1.00 95.75 132 PHE A C 1
ATOM 1031 O O . PHE A 1 132 ? 8.555 3.614 -28.300 1.00 95.75 132 PHE A O 1
ATOM 1038 N N . LEU A 1 133 ? 9.486 1.641 -27.767 1.00 95.69 133 LEU A N 1
ATOM 1039 C CA . LEU A 1 133 ? 8.235 0.880 -27.828 1.00 95.69 133 LEU A CA 1
ATOM 1040 C C . LEU A 1 133 ? 7.253 1.326 -26.732 1.00 95.69 133 LEU A C 1
ATOM 1042 O O . LEU A 1 133 ? 6.093 1.609 -27.028 1.00 95.69 133 LEU A O 1
ATOM 1046 N N . GLY A 1 134 ? 7.717 1.463 -25.487 1.00 94.69 134 GLY A N 1
ATOM 1047 C CA . GLY A 1 134 ? 6.911 1.956 -24.367 1.00 94.69 134 GLY A CA 1
ATOM 1048 C C . GLY A 1 134 ? 6.432 3.397 -24.567 1.00 94.69 134 GLY A C 1
ATOM 1049 O O . GLY A 1 134 ? 5.256 3.690 -24.352 1.00 94.69 134 GLY A O 1
ATOM 1050 N N . ALA A 1 135 ? 7.305 4.284 -25.055 1.00 94.62 135 ALA A N 1
ATOM 1051 C CA . ALA A 1 135 ? 6.947 5.658 -25.402 1.00 94.62 135 ALA A CA 1
ATOM 1052 C C . ALA A 1 135 ? 5.938 5.721 -26.562 1.00 94.62 135 ALA A C 1
ATOM 1054 O O . ALA A 1 135 ? 5.008 6.522 -26.513 1.00 94.62 135 ALA A O 1
ATOM 1055 N N . GLY A 1 136 ? 6.069 4.852 -27.571 1.00 95.50 136 GLY A N 1
ATOM 1056 C CA . GLY A 1 136 ? 5.112 4.726 -28.672 1.00 95.50 136 GLY A CA 1
ATOM 1057 C C . GLY A 1 136 ? 3.730 4.263 -28.205 1.00 95.50 136 GLY A C 1
ATOM 1058 O O . GLY A 1 136 ? 2.724 4.866 -28.575 1.00 95.50 136 GLY A O 1
ATOM 1059 N N . VAL A 1 137 ? 3.666 3.253 -27.331 1.00 95.94 137 VAL A N 1
ATOM 1060 C CA . VAL A 1 137 ? 2.408 2.798 -26.710 1.00 95.94 137 VAL A CA 1
ATOM 1061 C C . VAL A 1 137 ? 1.776 3.909 -25.866 1.00 95.94 137 VAL A C 1
ATOM 1063 O O . VAL A 1 137 ? 0.585 4.182 -26.011 1.00 95.94 137 VAL A O 1
ATOM 1066 N N . LEU A 1 138 ? 2.562 4.606 -25.037 1.00 94.94 138 LEU A N 1
ATOM 1067 C CA . LEU A 1 138 ? 2.073 5.725 -24.227 1.00 94.94 138 LEU A CA 1
ATOM 1068 C C . LEU A 1 138 ? 1.578 6.896 -25.094 1.00 94.94 138 LEU A C 1
ATOM 1070 O O . LEU A 1 138 ? 0.539 7.481 -24.792 1.00 94.94 138 LEU A O 1
ATOM 1074 N N . TYR A 1 139 ? 2.272 7.201 -26.195 1.00 94.81 139 TYR A N 1
ATOM 1075 C CA . TYR A 1 139 ? 1.849 8.205 -27.172 1.00 94.81 139 TYR A CA 1
ATOM 1076 C C . TYR A 1 139 ? 0.527 7.822 -27.846 1.00 94.81 139 TYR A C 1
ATOM 1078 O O . TYR A 1 139 ? -0.361 8.664 -27.942 1.00 94.81 139 TYR A O 1
ATOM 1086 N N . LEU A 1 140 ? 0.352 6.562 -28.261 1.00 94.00 140 LEU A N 1
ATOM 1087 C CA . LEU A 1 140 ? -0.896 6.082 -28.865 1.00 94.00 140 LEU A CA 1
ATOM 1088 C C . LEU A 1 140 ? -2.071 6.140 -27.878 1.00 94.00 140 LEU A C 1
ATOM 1090 O O . LEU A 1 140 ? -3.137 6.644 -28.232 1.00 94.00 140 LEU A O 1
ATOM 1094 N N . ILE A 1 141 ? -1.872 5.700 -26.630 1.00 94.06 141 ILE A N 1
ATOM 1095 C CA . ILE A 1 141 ? -2.892 5.779 -25.571 1.00 94.06 141 ILE A CA 1
ATOM 1096 C C . ILE A 1 141 ? -3.242 7.243 -25.273 1.00 94.06 141 ILE A C 1
ATOM 1098 O O . ILE A 1 141 ? -4.419 7.601 -25.262 1.00 94.06 141 ILE A O 1
ATOM 1102 N N . GLY A 1 142 ? -2.243 8.114 -25.104 1.00 91.12 142 GLY A N 1
ATOM 1103 C CA . GLY A 1 142 ? -2.454 9.547 -24.896 1.00 91.12 142 GLY A CA 1
ATOM 1104 C C . GLY A 1 142 ? -3.186 10.204 -26.070 1.00 91.12 142 GLY A C 1
ATOM 1105 O O . GLY A 1 142 ? -4.167 10.917 -25.867 1.00 91.12 142 GLY A O 1
ATOM 1106 N N . ARG A 1 143 ? -2.780 9.909 -27.311 1.00 91.12 143 ARG A N 1
ATOM 1107 C CA . ARG A 1 143 ? -3.411 10.420 -28.537 1.00 91.12 143 ARG A CA 1
ATOM 1108 C C . ARG A 1 143 ? -4.854 9.942 -28.703 1.00 91.12 143 ARG A C 1
ATOM 1110 O O . ARG A 1 143 ? -5.650 10.676 -29.290 1.00 91.12 143 ARG A O 1
ATOM 1117 N N . PHE A 1 144 ? -5.194 8.757 -28.203 1.00 89.50 144 PHE A N 1
ATOM 1118 C CA . PHE A 1 144 ? -6.564 8.247 -28.170 1.00 89.50 144 PHE A CA 1
ATOM 1119 C C . PHE A 1 144 ? -7.396 8.965 -27.094 1.00 89.50 144 PHE A C 1
ATOM 1121 O O . PHE A 1 144 ? -8.393 9.608 -27.420 1.00 89.50 144 PHE A O 1
ATOM 1128 N N . VAL A 1 145 ? -6.940 8.953 -25.835 1.00 88.81 145 VAL A N 1
ATOM 1129 C CA . VAL A 1 145 ? -7.666 9.516 -24.679 1.00 88.81 145 VAL A CA 1
ATOM 1130 C C . VAL A 1 145 ? -7.872 11.031 -24.800 1.00 88.81 145 VAL A C 1
ATOM 1132 O O . VAL A 1 145 ? -9.002 11.500 -24.701 1.00 88.81 145 VAL A O 1
ATOM 1135 N N . PHE A 1 146 ? -6.815 11.801 -25.081 1.00 82.75 146 PHE A N 1
ATOM 1136 C CA . PHE A 1 146 ? -6.914 13.256 -25.286 1.00 82.75 146 PHE A CA 1
ATOM 1137 C C . PHE A 1 146 ? -7.469 13.632 -26.671 1.00 82.75 146 PHE A C 1
ATOM 1139 O O . PHE A 1 146 ? -7.836 14.784 -26.900 1.00 82.75 146 PHE A O 1
ATOM 1146 N N . GLY A 1 147 ? -7.536 12.675 -27.602 1.00 75.69 147 GLY A N 1
ATOM 1147 C CA . GLY A 1 147 ? -8.199 12.855 -28.892 1.00 75.69 147 GLY A CA 1
ATOM 1148 C C . GLY A 1 147 ? -9.720 12.898 -28.752 1.00 75.69 147 GLY A C 1
ATOM 1149 O O . GLY A 1 147 ? -10.356 13.790 -29.302 1.00 75.69 147 GLY A O 1
ATOM 1150 N N . ALA A 1 148 ? -10.286 11.972 -27.974 1.00 69.19 148 ALA A N 1
ATOM 1151 C CA . ALA A 1 148 ? -11.731 11.850 -27.775 1.00 69.19 148 ALA A CA 1
ATOM 1152 C C . ALA A 1 148 ? -12.355 13.001 -26.956 1.00 69.19 148 ALA A C 1
ATOM 1154 O O . ALA A 1 148 ? -13.551 13.255 -27.056 1.00 69.19 148 ALA A O 1
ATOM 1155 N N . SER A 1 149 ? -11.569 13.723 -26.148 1.00 68.12 149 SER A N 1
ATOM 1156 C CA . SER A 1 149 ? -12.088 14.769 -25.252 1.00 68.12 149 SER A CA 1
ATOM 1157 C C . SER A 1 149 ? -12.329 16.139 -25.906 1.00 68.12 149 SER A C 1
ATOM 1159 O O . SER A 1 149 ? -12.849 17.033 -25.242 1.00 68.12 149 SER A O 1
ATOM 1161 N N . GLN A 1 150 ? -11.934 16.338 -27.170 1.00 66.81 150 GLN A N 1
ATOM 1162 C CA . GLN A 1 150 ? -12.017 17.643 -27.852 1.00 66.81 150 GLN A CA 1
ATOM 1163 C C . GLN A 1 150 ? -13.307 17.850 -28.666 1.00 66.81 150 GLN A C 1
ATOM 1165 O O . GLN A 1 150 ? -13.600 18.975 -29.059 1.00 66.81 150 GLN A O 1
ATOM 1170 N N . GLU A 1 151 ? -14.081 16.794 -28.923 1.00 65.00 151 GLU A N 1
ATOM 1171 C CA . GLU A 1 151 ? -15.209 16.830 -29.871 1.00 65.00 151 GLU A CA 1
ATOM 1172 C C . GLU A 1 151 ? -16.504 17.412 -29.263 1.00 65.00 151 GLU A C 1
ATOM 1174 O O . GLU A 1 151 ? -17.339 17.956 -29.973 1.00 65.00 151 GLU A O 1
ATOM 1179 N N . SER A 1 152 ? -16.640 17.407 -27.931 1.00 66.19 152 SER A N 1
ATOM 1180 C CA . SER A 1 152 ? -17.823 17.894 -27.191 1.00 66.19 152 SER A CA 1
ATOM 1181 C C . SER A 1 152 ? -17.782 19.404 -26.859 1.00 66.19 152 SER A C 1
ATOM 1183 O O . SER A 1 152 ? -18.225 19.820 -25.783 1.00 66.19 152 SER A O 1
ATOM 1185 N N . ARG A 1 153 ? -17.176 20.231 -27.721 1.00 64.31 153 ARG A N 1
ATOM 1186 C CA . ARG A 1 153 ? -16.891 21.663 -27.461 1.00 64.31 153 ARG A CA 1
ATOM 1187 C C . ARG A 1 153 ? -17.505 22.647 -28.470 1.00 64.31 153 ARG A C 1
ATOM 1189 O O . ARG A 1 153 ? -17.212 23.840 -28.366 1.00 64.31 153 ARG A O 1
ATOM 1196 N N . TYR A 1 154 ? -18.360 22.164 -29.369 1.00 57.72 154 TYR A N 1
ATOM 1197 C CA . TYR A 1 154 ? -19.130 22.940 -30.347 1.00 57.72 154 TYR A CA 1
ATOM 1198 C C . TYR A 1 154 ? -20.595 22.492 -30.344 1.00 57.72 154 TYR A C 1
ATOM 1200 O O . TYR A 1 154 ? -20.816 21.282 -30.117 1.00 57.72 154 TYR A O 1
#

pLDDT: mean 76.17, std 21.05, range [34.53, 98.56]

Foldseek 3Di:
DDDDDDDDDDDDDDDDDDDDDDDDDDDDDDDDDDDPDPDDPQPPVNVVVVVVVPPDDPVVVVVVVVVVVVVVVVVVVVVDDDDDPVRVVVVVVVVVVVVVVVCVVVVVVVVVVVVLVVVCVVPVVSVVVVVVVVVVVVVVVCCVVVVVVPPPPD

Secondary structure (DSSP, 8-state):
-------------------------------------------HHHHHHHHSS----HHHHHHHHHHHHHHHHHHHHTTS-PPPHHHHHHHHHHHHHHHHHHHHHHHHHHHHHHHHHHHHHH-HHHHHHHHHHHHHHHHHHHHHHHHHTTSTT-